Protein AF-A0AAD7VRY7-F1 (afdb_monomer_lite)

InterPro domains:
  IPR036291 NAD(P)-binding domain superfamily [SSF51735] (34-111)

Sequence (119 aa):
MDFAYNGDLVVIEGGVCPRYQISQAIYSCTVVFDLTTAHPDVKVRTLQVDLGLLKIVRYAAAQENSWDDIPVIDVLVNNAGVMAVEQHLVTNHLGPFLFTNLITNKTLASRSPRSHRRG

Foldseek 3Di:
DDPPDQEEAEEEAEADDVVCPVVSVVVVVVVVVVCCVVPVNYHYDYDYFHQLDLVRLLVSLVVVVPDPVQQAHQYYHQHFDDDDDVSCCRGVPVSSVSNCVSNVNRLVPDPDRPDPDDD

Organism: NCBI:txid54092

Radius of gyration: 14.68 Å; chains: 1; bounding box: 38×32×37 Å

pLDDT: mean 73.43, std 15.04, range [31.58, 92.31]

Structure (mmCIF, N/CA/C/O backbone):
data_AF-A0AAD7VRY7-F1
#
_entry.id   AF-A0AAD7VRY7-F1
#
loop_
_atom_site.group_PDB
_atom_site.id
_atom_site.type_symbol
_atom_site.label_atom_id
_atom_site.label_alt_id
_atom_site.label_comp_id
_atom_site.label_asym_id
_atom_site.label_entity_id
_atom_site.label_seq_id
_atom_site.pdbx_PDB_ins_code
_atom_site.Cartn_x
_atom_site.Cartn_y
_atom_site.Cartn_z
_atom_site.occupancy
_atom_site.B_iso_or_equiv
_atom_site.auth_seq_id
_atom_site.auth_comp_id
_atom_site.auth_asym_id
_atom_site.auth_atom_id
_atom_site.pdbx_PDB_model_num
ATOM 1 N N . MET A 1 1 ? -15.439 -23.548 4.374 1.00 33.00 1 MET A N 1
ATOM 2 C CA . MET A 1 1 ? -14.642 -22.807 5.373 1.00 33.00 1 MET A CA 1
ATOM 3 C C . MET A 1 1 ? -14.846 -21.345 5.047 1.00 33.00 1 MET A C 1
ATOM 5 O O . MET A 1 1 ? -14.259 -20.878 4.081 1.00 33.00 1 MET A O 1
ATOM 9 N N . ASP A 1 2 ? -15.743 -20.678 5.765 1.00 31.58 2 ASP A N 1
ATOM 10 C CA . ASP A 1 2 ? -16.028 -19.262 5.542 1.00 31.58 2 ASP A CA 1
ATOM 11 C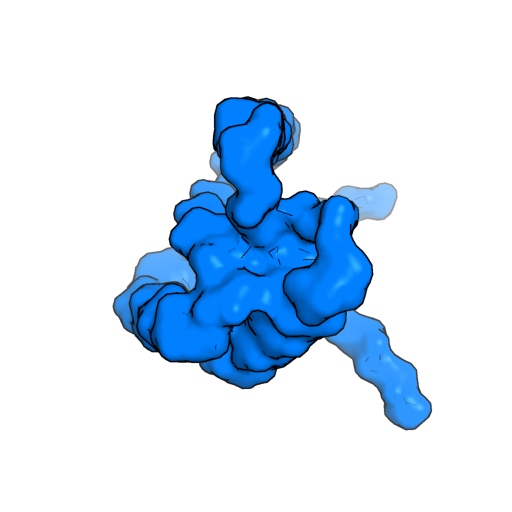 C . ASP A 1 2 ? -14.928 -18.438 6.207 1.00 31.58 2 ASP A C 1
ATOM 13 O O . ASP A 1 2 ? -14.815 -18.384 7.432 1.00 31.58 2 ASP A O 1
ATOM 17 N N . PHE A 1 3 ? -14.058 -17.846 5.392 1.00 42.00 3 PHE A N 1
ATOM 18 C CA . PHE A 1 3 ? -13.095 -16.863 5.868 1.00 42.00 3 PHE A CA 1
ATOM 19 C C . PHE A 1 3 ? -13.855 -15.556 6.103 1.00 42.00 3 PHE A C 1
ATOM 21 O O . PHE A 1 3 ? -13.998 -14.748 5.193 1.00 42.00 3 PHE A O 1
ATOM 28 N N . ALA A 1 4 ? -14.385 -15.363 7.311 1.00 42.31 4 ALA A N 1
ATOM 29 C CA . ALA A 1 4 ? -14.980 -14.093 7.713 1.00 42.31 4 ALA A CA 1
ATOM 30 C C . ALA A 1 4 ? -13.873 -13.027 7.816 1.00 42.31 4 ALA A C 1
ATOM 32 O O . ALA A 1 4 ? -13.182 -12.921 8.832 1.00 42.31 4 ALA A O 1
ATOM 33 N N . TYR A 1 5 ? -13.652 -12.282 6.732 1.00 53.31 5 TYR A N 1
ATOM 34 C CA . TYR A 1 5 ? -12.824 -11.080 6.732 1.00 53.31 5 TYR A CA 1
ATOM 35 C C . TYR A 1 5 ? -13.643 -9.948 7.354 1.00 53.31 5 TYR A C 1
ATOM 37 O O . TYR A 1 5 ? -14.641 -9.525 6.786 1.00 53.31 5 TYR A O 1
ATOM 45 N N . ASN A 1 6 ? -13.243 -9.501 8.543 1.00 45.75 6 ASN A N 1
ATOM 46 C CA . ASN A 1 6 ? -13.929 -8.451 9.306 1.00 45.75 6 ASN A CA 1
ATOM 47 C C . ASN A 1 6 ? -13.201 -7.099 9.249 1.00 45.75 6 ASN A C 1
ATOM 49 O O . ASN A 1 6 ? -13.491 -6.223 10.062 1.00 45.75 6 ASN A O 1
ATOM 53 N N . GLY A 1 7 ? -12.227 -6.933 8.354 1.00 55.31 7 GLY A N 1
ATOM 54 C CA . GLY A 1 7 ? -11.400 -5.736 8.359 1.00 55.31 7 GLY A CA 1
ATOM 55 C C . GLY A 1 7 ? -10.799 -5.370 7.015 1.00 55.31 7 GLY A C 1
ATOM 56 O O . GLY A 1 7 ? -11.046 -6.005 5.987 1.00 55.31 7 GLY A O 1
ATOM 57 N N . ASP A 1 8 ? -10.098 -4.245 7.061 1.00 65.31 8 ASP A N 1
ATOM 58 C CA . ASP A 1 8 ? -9.781 -3.408 5.918 1.00 65.31 8 ASP A CA 1
ATOM 59 C C . ASP A 1 8 ? -8.676 -4.049 5.056 1.00 65.31 8 ASP A C 1
ATOM 61 O O . ASP A 1 8 ? -7.631 -4.497 5.546 1.00 65.31 8 ASP A O 1
ATOM 65 N N . LEU A 1 9 ? -8.917 -4.106 3.745 1.00 64.81 9 LEU A N 1
ATOM 66 C CA . LEU A 1 9 ? -7.969 -4.585 2.743 1.00 64.81 9 LEU A CA 1
ATOM 67 C C . LEU A 1 9 ? -7.238 -3.390 2.133 1.00 64.81 9 LEU A C 1
ATOM 69 O O . LEU A 1 9 ? -7.869 -2.489 1.572 1.00 64.81 9 LEU A O 1
ATOM 73 N N . VAL A 1 10 ? -5.907 -3.433 2.158 1.00 63.94 10 VAL A N 1
ATOM 74 C CA . VAL A 1 10 ? -5.067 -2.429 1.498 1.00 63.94 10 VAL A CA 1
ATOM 75 C C . VAL A 1 10 ? -4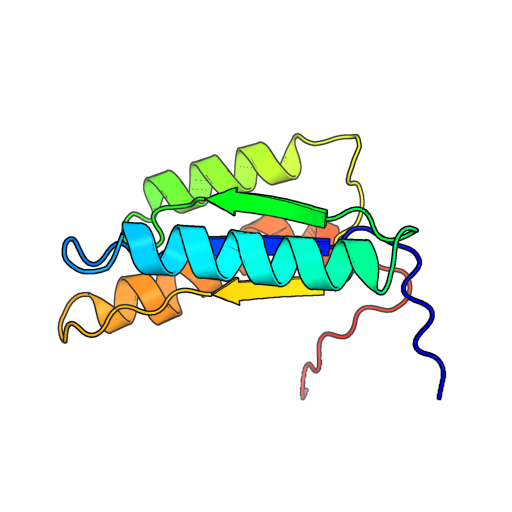.339 -3.080 0.329 1.00 63.94 10 VAL A C 1
ATOM 77 O O . VAL A 1 10 ? -3.506 -3.978 0.491 1.00 63.94 10 VAL A O 1
ATOM 80 N N . VAL A 1 11 ? -4.680 -2.627 -0.874 1.00 63.56 11 VAL A N 1
ATOM 81 C CA . VAL A 1 11 ? -4.039 -3.048 -2.119 1.00 63.56 11 VAL A CA 1
ATOM 82 C C . VAL A 1 11 ? -2.995 -2.009 -2.492 1.00 63.56 11 VAL A C 1
ATOM 84 O O . VAL A 1 11 ? -3.308 -0.823 -2.644 1.00 63.56 11 VAL A O 1
ATOM 87 N N . ILE A 1 12 ? -1.752 -2.459 -2.638 1.00 62.66 12 ILE A N 1
ATOM 88 C CA . ILE A 1 12 ? -0.623 -1.593 -2.962 1.00 62.66 12 ILE A CA 1
ATOM 89 C C . ILE A 1 12 ? -0.116 -1.964 -4.334 1.00 62.66 12 ILE A C 1
ATOM 91 O O . ILE A 1 12 ? 0.412 -3.052 -4.567 1.00 62.66 12 ILE A O 1
ATOM 95 N N . GLU A 1 13 ? -0.295 -1.015 -5.237 1.00 66.50 13 GLU A N 1
ATOM 96 C CA . GLU A 1 13 ? 0.040 -1.152 -6.642 1.00 66.50 13 GLU A CA 1
ATOM 97 C C . GLU A 1 13 ? 1.293 -0.330 -6.913 1.00 66.50 13 GLU A C 1
ATOM 99 O O . GLU A 1 13 ? 1.306 0.886 -6.683 1.00 66.50 13 GLU A O 1
ATOM 104 N N . GLY A 1 14 ? 2.345 -0.966 -7.425 1.00 61.69 14 GLY A N 1
ATOM 105 C CA . GLY A 1 14 ? 3.547 -0.229 -7.771 1.00 61.69 14 GLY A CA 1
ATOM 106 C C . GLY A 1 14 ? 4.509 -0.914 -8.720 1.00 61.69 14 GLY A C 1
ATOM 107 O O . GLY A 1 14 ? 5.269 -1.794 -8.357 1.00 61.69 14 GLY A O 1
ATOM 108 N N . GLY A 1 15 ? 4.586 -0.410 -9.941 1.00 56.28 15 GLY A N 1
ATOM 109 C CA . GLY A 1 15 ? 5.608 -0.807 -10.894 1.00 56.28 15 GLY A CA 1
ATOM 110 C C . GLY A 1 15 ? 5.302 -0.209 -12.246 1.00 56.28 15 GLY A C 1
ATOM 111 O O . GLY A 1 15 ? 4.563 -0.785 -13.035 1.00 56.28 15 GLY A O 1
ATOM 112 N N . VAL A 1 16 ? 5.831 0.981 -12.518 1.00 52.00 16 VAL A N 1
ATOM 113 C CA . VAL A 1 16 ? 5.456 1.713 -13.727 1.00 52.00 16 VAL A CA 1
ATOM 114 C C . VAL A 1 16 ? 6.366 1.294 -14.875 1.00 52.00 16 VAL A C 1
ATOM 116 O O . VAL A 1 16 ? 7.469 1.803 -15.042 1.00 52.00 16 VAL A O 1
ATOM 119 N N . CYS A 1 17 ? 5.896 0.363 -15.703 1.00 46.88 17 CYS A N 1
ATOM 120 C CA . CYS A 1 17 ? 6.447 0.199 -17.041 1.00 46.88 17 CYS A CA 1
ATOM 121 C C . CYS A 1 17 ? 5.687 1.177 -17.965 1.00 46.88 17 CYS A C 1
ATOM 123 O O . CYS A 1 17 ? 4.465 1.034 -18.082 1.00 46.88 17 CYS A O 1
ATOM 125 N N . PRO A 1 18 ? 6.341 2.148 -18.641 1.00 52.62 18 PRO A N 1
ATOM 126 C CA . PRO A 1 18 ? 5.660 3.202 -19.414 1.00 52.62 18 PRO A CA 1
ATOM 127 C C . PRO A 1 18 ? 4.688 2.683 -20.487 1.00 52.62 18 PRO A C 1
ATOM 129 O O . PRO A 1 18 ? 3.770 3.382 -20.900 1.00 52.62 18 PRO A O 1
ATOM 132 N N . ARG A 1 19 ? 4.867 1.432 -20.931 1.00 50.50 19 ARG A N 1
ATOM 133 C CA . ARG A 1 19 ? 4.018 0.760 -21.923 1.00 50.50 19 ARG A CA 1
ATOM 134 C C . ARG A 1 19 ? 2.708 0.186 -21.352 1.00 50.50 19 ARG A C 1
ATOM 136 O O . ARG A 1 19 ? 1.785 -0.046 -22.123 1.00 50.50 19 ARG A O 1
ATOM 143 N N . TYR A 1 20 ? 2.602 -0.034 -20.039 1.00 51.59 20 TYR A N 1
ATOM 144 C CA . TYR A 1 20 ? 1.487 -0.764 -19.406 1.00 51.59 20 TYR A CA 1
ATOM 145 C C . TYR A 1 20 ? 0.765 0.015 -18.296 1.00 51.59 20 TYR A C 1
ATOM 147 O O . TYR A 1 20 ? -0.046 -0.560 -17.571 1.00 51.59 20 TYR A O 1
ATOM 155 N N . GLN A 1 21 ? 1.001 1.325 -18.182 1.00 53.81 21 GLN A N 1
ATOM 156 C CA . GLN A 1 21 ? 0.418 2.172 -17.132 1.00 53.81 21 GLN A CA 1
ATOM 157 C C . GLN A 1 21 ? -1.124 2.126 -17.101 1.00 53.81 21 GLN A C 1
ATOM 159 O O . GLN A 1 21 ? -1.722 2.112 -16.031 1.00 53.81 21 GLN A O 1
ATOM 164 N N . ILE A 1 22 ? -1.761 2.013 -18.272 1.00 52.09 22 ILE A N 1
ATOM 165 C CA . ILE A 1 22 ? -3.219 1.862 -18.401 1.00 52.09 22 ILE A CA 1
ATOM 166 C C . ILE A 1 22 ? -3.672 0.461 -17.956 1.00 52.09 22 ILE A C 1
ATOM 168 O O . ILE A 1 22 ? -4.704 0.319 -17.310 1.00 52.09 22 ILE A O 1
ATOM 172 N N . SER A 1 23 ? -2.884 -0.579 -18.243 1.00 55.75 23 SER A N 1
ATOM 173 C CA . SER A 1 23 ? -3.244 -1.962 -17.920 1.00 55.75 23 SER A CA 1
ATOM 174 C C . SER A 1 23 ? -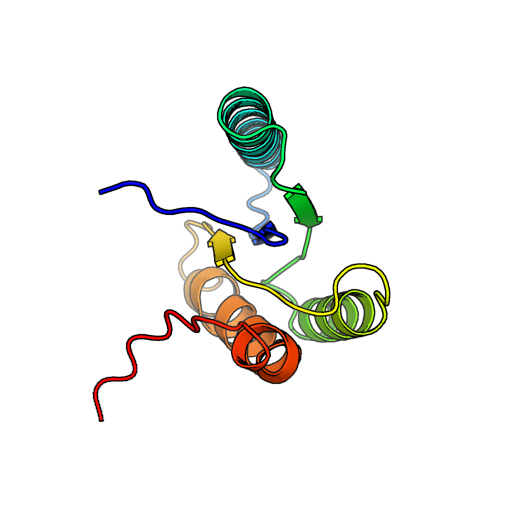3.269 -2.213 -16.413 1.00 55.75 23 SER A C 1
ATOM 176 O O . SER A 1 23 ? -4.217 -2.826 -15.940 1.00 55.75 23 SER A O 1
ATOM 178 N N . GLN A 1 24 ? -2.278 -1.737 -15.652 1.00 59.72 24 GLN A N 1
ATOM 179 C CA . GLN A 1 24 ? -2.241 -1.970 -14.199 1.00 59.72 24 GLN A CA 1
ATOM 180 C C . GLN A 1 24 ? -3.349 -1.217 -13.452 1.00 59.72 24 GLN A C 1
ATOM 182 O O . GLN A 1 24 ? -3.991 -1.794 -12.579 1.00 59.72 24 GLN A O 1
ATOM 187 N N . ALA A 1 25 ? -3.637 0.030 -13.839 1.00 59.72 25 ALA A N 1
ATOM 188 C CA . ALA A 1 25 ? -4.751 0.784 -13.265 1.00 59.72 25 ALA A CA 1
ATOM 189 C C . ALA A 1 25 ? -6.109 0.107 -13.539 1.00 59.72 25 ALA A C 1
ATOM 191 O O . ALA A 1 25 ? -6.967 0.069 -12.659 1.00 59.72 25 ALA A O 1
ATOM 192 N N . ILE A 1 26 ? -6.290 -0.479 -14.730 1.00 58.38 26 ILE A N 1
ATOM 193 C CA . ILE A 1 26 ? -7.492 -1.255 -15.066 1.00 58.38 26 ILE A CA 1
ATOM 194 C C . ILE A 1 26 ? -7.567 -2.545 -14.242 1.00 58.38 26 ILE A C 1
ATOM 196 O O . ILE A 1 26 ? -8.621 -2.826 -13.683 1.00 58.38 26 ILE A O 1
ATOM 200 N N . TYR A 1 27 ? -6.469 -3.300 -14.113 1.00 65.69 27 TYR A N 1
ATOM 201 C CA . TYR A 1 27 ? -6.448 -4.518 -13.293 1.00 65.69 27 TYR A CA 1
ATOM 202 C C . TYR A 1 27 ? -6.802 -4.233 -11.833 1.00 65.69 27 TYR A C 1
ATOM 204 O O . TYR A 1 27 ? -7.624 -4.945 -11.262 1.00 65.69 27 TYR A O 1
ATOM 212 N N . SER A 1 28 ? -6.240 -3.170 -11.252 1.00 66.56 28 SER A N 1
ATOM 213 C CA . SER A 1 28 ? -6.564 -2.763 -9.883 1.00 66.56 28 SER A CA 1
ATOM 214 C C . SER A 1 28 ? -8.045 -2.396 -9.743 1.00 66.56 28 SER A C 1
ATOM 216 O O . SER A 1 28 ? -8.715 -2.878 -8.835 1.00 66.56 28 SER A O 1
ATOM 218 N N . CYS A 1 29 ? -8.592 -1.629 -10.693 1.00 66.31 29 CYS A N 1
ATOM 219 C CA . CYS A 1 29 ? -10.010 -1.269 -10.711 1.00 66.31 29 CYS A CA 1
ATOM 220 C C . CYS A 1 29 ? -10.924 -2.505 -10.763 1.00 66.31 29 CYS A C 1
ATOM 222 O O . CYS A 1 29 ? -11.870 -2.594 -9.983 1.00 66.31 29 CYS A O 1
ATOM 224 N N . THR A 1 30 ? -10.615 -3.487 -11.618 1.00 75.44 30 THR A N 1
ATOM 225 C CA . THR A 1 30 ? -11.385 -4.736 -11.716 1.00 75.44 30 THR A CA 1
ATOM 226 C C . THR A 1 30 ? -11.302 -5.554 -10.432 1.00 75.44 30 THR A C 1
ATOM 228 O O . THR A 1 30 ? -12.328 -5.994 -9.930 1.00 75.44 30 THR A O 1
ATOM 231 N N . VAL A 1 31 ? -10.108 -5.718 -9.855 1.00 77.19 31 VAL A N 1
ATOM 232 C CA . VAL A 1 31 ? -9.931 -6.473 -8.604 1.00 77.19 31 VAL A CA 1
ATOM 233 C C . VAL A 1 31 ? -10.709 -5.820 -7.464 1.00 77.19 31 VAL A C 1
ATOM 235 O O . VAL A 1 31 ? -11.406 -6.506 -6.723 1.00 77.19 31 VAL A O 1
ATOM 238 N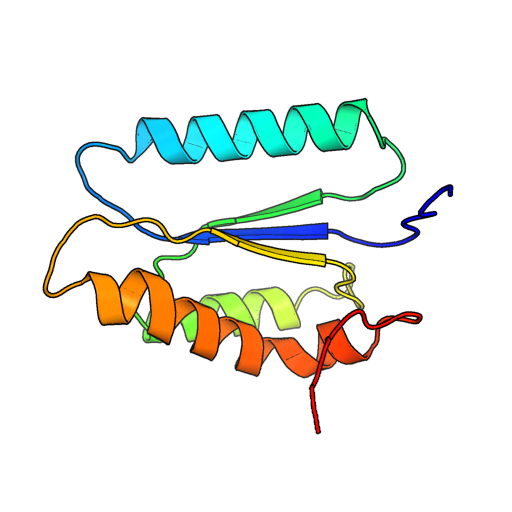 N . VAL A 1 32 ? -10.643 -4.495 -7.339 1.00 76.12 32 VAL A N 1
ATOM 239 C CA . VAL A 1 32 ? -11.402 -3.752 -6.324 1.00 76.12 32 VAL A CA 1
ATOM 240 C C . VAL A 1 32 ? -12.906 -3.883 -6.561 1.00 76.12 32 VAL A C 1
ATOM 242 O O . VAL A 1 32 ? -13.651 -4.103 -5.607 1.00 76.12 32 VAL A O 1
ATOM 245 N N . PHE A 1 33 ? -13.365 -3.783 -7.810 1.00 80.00 33 PHE A N 1
ATOM 246 C CA . PHE A 1 33 ? -14.773 -3.959 -8.168 1.00 80.00 33 PHE A CA 1
ATOM 247 C C . PHE A 1 33 ? -15.286 -5.365 -7.830 1.00 80.00 33 PHE A C 1
ATOM 249 O O . PHE A 1 33 ? -16.325 -5.500 -7.185 1.00 80.00 33 PHE A O 1
ATOM 256 N N . ASP A 1 34 ? -14.545 -6.411 -8.192 1.00 82.50 34 ASP A N 1
ATOM 257 C CA . ASP A 1 34 ? -14.918 -7.798 -7.905 1.00 82.50 34 ASP A CA 1
ATOM 258 C C . ASP A 1 34 ? -14.940 -8.066 -6.395 1.00 82.50 34 ASP A C 1
ATOM 260 O O . ASP A 1 34 ? -15.868 -8.695 -5.887 1.00 82.50 34 ASP A O 1
ATOM 264 N N . LEU A 1 35 ? -13.961 -7.535 -5.654 1.00 77.75 35 LEU A N 1
ATOM 265 C CA . LEU A 1 35 ? -13.885 -7.677 -4.199 1.00 77.75 35 LEU A CA 1
ATOM 266 C C . LEU A 1 35 ? -15.027 -6.959 -3.487 1.00 77.75 35 LEU A C 1
ATOM 268 O O . LEU A 1 35 ? -15.660 -7.546 -2.616 1.00 77.75 35 LEU A O 1
ATOM 272 N N . THR A 1 36 ? -15.317 -5.716 -3.867 1.00 81.56 36 THR A N 1
ATOM 273 C CA . THR A 1 36 ? -16.425 -4.947 -3.277 1.00 81.56 36 THR A CA 1
ATOM 274 C C . THR A 1 36 ? -17.793 -5.509 -3.660 1.00 81.56 36 THR A C 1
ATOM 276 O O . THR A 1 36 ? -18.731 -5.415 -2.873 1.00 81.56 36 THR A O 1
ATOM 279 N N . THR A 1 37 ? -17.910 -6.156 -4.824 1.00 83.75 37 THR A N 1
ATOM 280 C CA . THR A 1 37 ? -19.137 -6.848 -5.247 1.00 83.75 37 THR A CA 1
ATOM 281 C C . THR A 1 37 ? -19.339 -8.159 -4.486 1.00 83.75 37 THR A C 1
ATOM 283 O O . THR A 1 37 ? -20.449 -8.450 -4.042 1.00 83.75 37 THR A O 1
ATOM 286 N N . ALA A 1 38 ? -18.283 -8.960 -4.322 1.00 83.19 38 ALA A N 1
ATOM 287 C CA . ALA A 1 38 ? -18.345 -10.238 -3.612 1.00 83.19 38 ALA A CA 1
ATOM 288 C C . ALA A 1 38 ? -18.434 -10.068 -2.085 1.00 83.19 38 ALA A C 1
ATOM 290 O O . ALA A 1 38 ? -19.041 -10.896 -1.402 1.00 83.19 38 ALA A O 1
ATOM 291 N N . HIS A 1 39 ? -17.833 -9.001 -1.553 1.00 80.75 39 HIS A N 1
ATOM 292 C CA . HIS A 1 39 ? -17.707 -8.723 -0.125 1.00 80.75 39 HIS A CA 1
ATOM 293 C C . HIS A 1 39 ? -17.973 -7.235 0.173 1.00 80.75 39 HIS A C 1
ATOM 295 O O . HIS A 1 39 ? -17.035 -6.481 0.436 1.00 80.75 39 HIS A O 1
ATOM 301 N N . PRO A 1 40 ? -19.244 -6.794 0.172 1.00 79.81 40 PRO A N 1
ATOM 302 C CA . PRO A 1 40 ? -19.602 -5.386 0.384 1.00 79.81 40 PRO A CA 1
ATOM 303 C C . PRO A 1 40 ? -19.233 -4.854 1.778 1.00 79.81 40 PRO A C 1
ATOM 305 O O . PRO A 1 40 ? -19.075 -3.648 1.952 1.00 79.81 40 PRO A O 1
ATOM 308 N N . ASP A 1 41 ? -19.065 -5.744 2.760 1.00 77.12 41 ASP A N 1
ATOM 309 C CA . ASP A 1 41 ? -18.679 -5.390 4.130 1.00 77.12 41 ASP A CA 1
ATOM 310 C C . ASP A 1 41 ? -17.168 -5.122 4.279 1.00 77.12 41 ASP A C 1
ATOM 312 O O . ASP A 1 41 ? -16.726 -4.588 5.299 1.00 77.12 41 ASP A O 1
ATOM 316 N N . VAL A 1 42 ? -16.359 -5.475 3.271 1.00 75.19 42 VAL A N 1
ATOM 317 C CA . VAL A 1 42 ? -14.908 -5.253 3.273 1.00 75.19 42 VAL A CA 1
ATOM 318 C C . VAL A 1 42 ? -14.610 -3.872 2.707 1.00 75.19 42 VAL A C 1
ATOM 320 O O . VAL A 1 42 ? -14.869 -3.587 1.536 1.00 75.19 42 VAL A O 1
ATOM 323 N N . LYS A 1 43 ? -13.988 -3.009 3.513 1.00 77.19 43 LYS A N 1
ATOM 324 C CA . LYS A 1 43 ? -13.451 -1.749 2.997 1.00 77.19 43 LYS A CA 1
ATOM 325 C C . LYS A 1 43 ? -12.163 -2.031 2.243 1.00 77.19 43 LYS A C 1
ATOM 327 O O . LYS A 1 43 ? -11.205 -2.566 2.798 1.00 77.19 43 LYS A O 1
ATOM 332 N N . VAL A 1 44 ? -12.141 -1.637 0.977 1.00 78.19 44 VAL A N 1
ATOM 333 C CA . VAL A 1 44 ? -10.966 -1.756 0.118 1.00 78.19 44 VAL A CA 1
ATOM 334 C C . VAL A 1 44 ? -10.369 -0.373 -0.088 1.00 78.19 44 VAL A C 1
ATOM 336 O O . VAL A 1 44 ? -11.070 0.557 -0.494 1.00 78.19 44 VAL A O 1
ATOM 339 N N . ARG A 1 45 ? -9.067 -0.233 0.164 1.00 78.94 45 ARG A N 1
ATOM 340 C CA . ARG A 1 45 ? -8.302 0.960 -0.203 1.00 78.94 45 ARG A CA 1
ATOM 341 C C . ARG A 1 45 ? -7.178 0.619 -1.160 1.00 78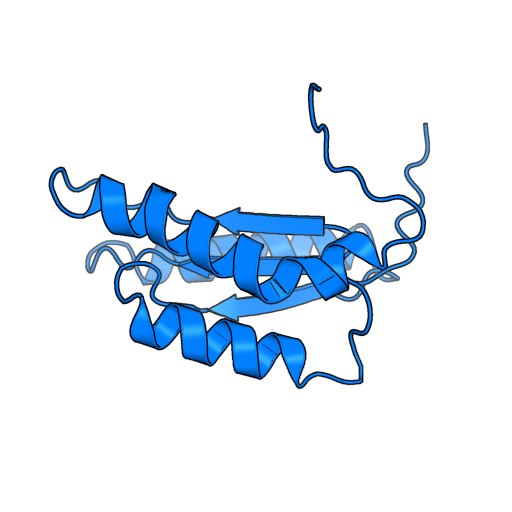.94 45 ARG A C 1
ATOM 343 O O . ARG A 1 45 ? -6.453 -0.354 -0.979 1.00 78.94 45 ARG A O 1
ATOM 350 N N . THR A 1 46 ? -7.028 1.471 -2.165 1.00 77.94 46 THR A N 1
ATOM 351 C CA . THR A 1 46 ? -5.938 1.407 -3.134 1.00 77.94 46 THR A CA 1
ATOM 352 C C . THR A 1 46 ? -4.940 2.517 -2.859 1.00 77.94 46 THR A C 1
ATOM 354 O O . THR A 1 46 ? -5.321 3.691 -2.826 1.00 77.94 46 THR A O 1
ATOM 357 N N . LEU A 1 47 ? -3.665 2.162 -2.734 1.00 79.88 47 LEU A N 1
ATOM 358 C CA . LEU A 1 47 ? -2.566 3.118 -2.678 1.00 79.88 47 LEU A CA 1
ATOM 359 C C . LEU A 1 47 ? -1.633 2.875 -3.866 1.00 79.88 47 LEU A C 1
ATOM 361 O O . LEU A 1 47 ? -0.994 1.829 -3.969 1.00 79.88 47 LEU A O 1
ATOM 365 N N . GLN A 1 48 ? -1.562 3.851 -4.772 1.00 80.25 48 GLN A N 1
ATOM 366 C CA . GLN A 1 48 ? -0.654 3.800 -5.914 1.00 80.25 48 GLN A CA 1
ATOM 367 C C . GLN A 1 48 ? 0.711 4.364 -5.508 1.00 80.25 48 GLN A C 1
ATOM 369 O O . GLN A 1 48 ? 0.818 5.530 -5.124 1.00 80.25 48 GLN A O 1
ATOM 374 N N . VAL A 1 49 ? 1.758 3.544 -5.593 1.00 79.56 49 VAL A N 1
ATOM 375 C CA . VAL A 1 49 ? 3.107 3.886 -5.121 1.00 79.56 49 VAL A CA 1
ATOM 376 C C . VAL A 1 49 ? 4.133 3.540 -6.189 1.00 79.56 49 VAL A C 1
ATOM 378 O O . VAL A 1 49 ? 4.142 2.435 -6.718 1.00 79.56 49 VAL A O 1
ATOM 381 N N . ASP A 1 50 ? 5.068 4.444 -6.480 1.00 82.88 50 ASP A N 1
ATOM 382 C CA . ASP A 1 50 ? 6.242 4.067 -7.270 1.00 82.88 50 ASP A CA 1
ATOM 383 C C . ASP A 1 50 ? 7.236 3.280 -6.402 1.00 82.88 50 ASP A C 1
ATOM 385 O O . ASP A 1 50 ? 8.037 3.846 -5.651 1.00 82.88 50 ASP A O 1
ATOM 389 N N . LEU A 1 51 ? 7.179 1.952 -6.510 1.00 82.44 51 LEU A N 1
ATOM 390 C CA . LEU A 1 51 ? 8.060 1.033 -5.790 1.00 82.44 51 LEU A CA 1
ATOM 391 C C . LEU A 1 51 ? 9.505 1.023 -6.322 1.00 82.44 51 LEU A C 1
ATOM 393 O O . LEU A 1 51 ? 10.392 0.499 -5.648 1.00 82.44 51 LEU A O 1
ATOM 397 N N . GLY A 1 52 ? 9.776 1.637 -7.481 1.00 82.94 52 GLY A N 1
ATOM 398 C CA . GLY A 1 52 ? 11.134 1.873 -7.984 1.00 82.94 52 GLY A CA 1
ATOM 399 C C . GLY A 1 52 ? 11.878 2.984 -7.232 1.00 82.94 52 GLY A C 1
ATOM 400 O O . GLY A 1 52 ? 13.105 3.064 -7.295 1.00 82.94 52 GLY A O 1
ATOM 401 N N . LEU A 1 53 ? 11.160 3.827 -6.479 1.00 86.94 53 LEU A N 1
ATOM 402 C CA . LEU A 1 53 ? 11.717 4.973 -5.762 1.00 86.94 53 LEU A CA 1
ATOM 403 C C . LEU A 1 53 ? 11.509 4.847 -4.251 1.00 86.94 53 LEU A C 1
ATOM 405 O O . LEU A 1 53 ? 10.494 5.266 -3.699 1.00 86.94 53 LEU A O 1
ATOM 409 N N . LEU A 1 54 ? 12.531 4.379 -3.528 1.00 88.25 54 LEU A N 1
ATOM 410 C CA . LEU A 1 54 ? 12.444 4.130 -2.078 1.00 88.25 54 LEU A CA 1
ATOM 411 C C . LEU A 1 54 ? 12.051 5.364 -1.238 1.00 88.25 54 LEU A C 1
ATOM 413 O O . LEU A 1 54 ? 11.500 5.219 -0.148 1.00 88.25 54 LEU A O 1
ATOM 417 N N . LYS A 1 55 ? 12.311 6.587 -1.722 1.00 91.25 55 LYS A N 1
ATOM 418 C CA . LYS A 1 55 ? 11.832 7.821 -1.072 1.00 91.25 55 LYS A CA 1
ATOM 419 C C . LYS A 1 55 ? 10.304 7.929 -1.126 1.00 91.25 55 LYS A C 1
ATOM 421 O O . LYS A 1 55 ? 9.692 8.286 -0.122 1.00 91.25 55 LYS A O 1
ATOM 426 N N . ILE A 1 56 ? 9.707 7.596 -2.272 1.00 86.75 56 ILE A N 1
ATOM 427 C CA . ILE A 1 56 ? 8.253 7.568 -2.466 1.00 86.75 56 ILE A CA 1
ATOM 428 C C . ILE A 1 56 ? 7.641 6.455 -1.618 1.00 86.75 56 ILE A C 1
ATOM 430 O O . ILE A 1 56 ? 6.662 6.702 -0.926 1.00 86.75 56 ILE A O 1
ATOM 434 N N . VAL A 1 57 ? 8.285 5.285 -1.554 1.00 89.06 57 VAL A N 1
ATOM 435 C CA . VAL A 1 57 ? 7.875 4.178 -0.669 1.00 89.06 57 VAL A CA 1
ATOM 436 C C . VAL A 1 57 ? 7.773 4.617 0.795 1.00 89.06 57 VAL A C 1
ATOM 438 O O . VAL A 1 57 ? 6.789 4.322 1.467 1.00 89.06 57 VAL A O 1
ATOM 441 N N . ARG A 1 58 ? 8.765 5.362 1.297 1.00 92.31 58 ARG A N 1
ATOM 442 C CA . ARG A 1 58 ? 8.749 5.878 2.677 1.00 92.31 58 ARG A CA 1
ATOM 443 C C . ARG A 1 58 ? 7.643 6.902 2.910 1.00 92.31 58 ARG A C 1
ATOM 445 O O . ARG A 1 58 ? 7.022 6.878 3.966 1.00 92.31 58 ARG A O 1
ATOM 452 N N . TYR A 1 59 ? 7.406 7.787 1.943 1.00 91.62 59 TYR A N 1
ATOM 453 C CA . TYR A 1 59 ? 6.320 8.763 2.021 1.00 91.62 59 TYR A CA 1
ATOM 454 C C . TYR A 1 59 ? 4.950 8.076 2.030 1.00 91.62 59 TYR A C 1
ATOM 456 O O . TYR A 1 59 ? 4.125 8.370 2.888 1.00 91.62 59 TYR A O 1
ATOM 464 N N . ALA A 1 60 ? 4.749 7.105 1.139 1.00 88.00 60 ALA A N 1
ATOM 465 C CA . ALA A 1 60 ? 3.531 6.311 1.065 1.00 88.00 60 ALA A CA 1
ATOM 466 C C . ALA A 1 60 ? 3.269 5.547 2.371 1.00 88.00 60 ALA A C 1
ATOM 468 O O . ALA A 1 60 ? 2.159 5.579 2.887 1.00 88.00 60 ALA A O 1
ATOM 469 N N . ALA A 1 61 ? 4.296 4.932 2.965 1.00 89.81 61 ALA A N 1
ATOM 470 C CA . ALA A 1 61 ? 4.147 4.255 4.252 1.00 89.81 61 ALA A CA 1
ATOM 471 C C . ALA A 1 61 ? 3.820 5.229 5.399 1.00 89.81 61 ALA A C 1
ATOM 473 O O . ALA A 1 61 ? 3.062 4.888 6.303 1.00 89.81 61 ALA A O 1
ATOM 474 N N . ALA A 1 62 ? 4.365 6.451 5.380 1.00 91.44 62 ALA A N 1
ATOM 475 C CA . ALA A 1 62 ? 4.004 7.483 6.353 1.00 91.44 62 ALA A CA 1
ATOM 476 C C . ALA A 1 62 ? 2.549 7.949 6.179 1.00 91.44 62 ALA A C 1
ATOM 478 O O . ALA A 1 62 ? 1.846 8.125 7.172 1.00 91.44 62 ALA A O 1
ATOM 479 N N . GLN A 1 63 ? 2.089 8.097 4.933 1.00 88.94 63 GLN A N 1
ATOM 480 C CA . GLN A 1 63 ? 0.698 8.406 4.611 1.00 88.94 63 GLN A CA 1
ATOM 481 C C . GLN A 1 63 ? -0.242 7.299 5.107 1.00 88.94 63 GLN A C 1
ATOM 483 O O . GLN A 1 63 ? -1.178 7.598 5.842 1.00 88.94 63 GLN A O 1
ATOM 488 N N . GLU A 1 64 ? 0.047 6.037 4.791 1.00 86.38 64 GLU A N 1
ATOM 489 C CA . GLU A 1 64 ? -0.702 4.868 5.273 1.00 86.38 64 GLU A CA 1
ATOM 490 C C . GLU A 1 64 ? -0.780 4.851 6.806 1.00 86.38 64 GLU A C 1
ATOM 492 O O . GLU A 1 64 ? -1.850 4.703 7.396 1.00 86.38 64 GLU A O 1
ATOM 497 N N . ASN A 1 65 ? 0.353 5.063 7.481 1.00 88.06 65 ASN A N 1
ATOM 498 C CA . ASN A 1 65 ? 0.419 5.081 8.940 1.00 88.06 65 ASN A CA 1
ATOM 499 C C . ASN A 1 65 ? -0.358 6.250 9.568 1.00 88.06 65 ASN A C 1
ATOM 501 O O . ASN A 1 65 ? -0.786 6.121 10.710 1.00 88.06 65 ASN A O 1
ATOM 505 N N . SER A 1 66 ? -0.571 7.348 8.836 1.00 88.25 66 SER A N 1
ATOM 506 C CA . SER A 1 66 ? -1.351 8.506 9.297 1.00 88.25 66 SER A CA 1
ATOM 507 C C . SER A 1 66 ? -2.869 8.325 9.202 1.00 88.25 66 SER A C 1
ATOM 509 O O . SER A 1 66 ? -3.613 9.173 9.683 1.00 88.25 66 SER A O 1
ATOM 511 N N . TRP A 1 67 ? -3.348 7.254 8.563 1.00 86.38 67 TRP A N 1
ATOM 512 C CA . TRP A 1 67 ? -4.780 6.984 8.463 1.00 86.38 67 TRP A CA 1
ATOM 513 C C . TRP A 1 67 ? -5.317 6.429 9.779 1.00 86.38 67 TRP A C 1
ATOM 515 O O . TRP A 1 67 ? -4.995 5.298 10.155 1.00 86.38 67 TRP A O 1
ATOM 525 N N . ASP A 1 68 ? -6.148 7.221 10.452 1.00 84.44 68 ASP A N 1
ATOM 526 C CA . ASP A 1 68 ? -6.826 6.834 11.694 1.00 84.44 68 ASP A CA 1
ATOM 527 C C . ASP A 1 68 ? -8.038 5.926 11.439 1.00 84.44 68 ASP A C 1
ATOM 529 O O . ASP A 1 68 ? -8.460 5.175 12.316 1.00 84.44 68 ASP A O 1
ATOM 533 N N . ASP A 1 69 ? -8.601 5.972 10.230 1.00 81.25 69 ASP A N 1
ATOM 534 C CA . ASP A 1 69 ? -9.768 5.180 9.849 1.00 81.25 69 ASP A CA 1
ATOM 535 C C . ASP A 1 69 ? -9.431 3.724 9.491 1.00 81.25 69 ASP A C 1
ATOM 537 O O . ASP A 1 69 ? -10.340 2.899 9.438 1.00 81.25 69 ASP A O 1
ATOM 541 N N . ILE A 1 70 ? -8.138 3.420 9.301 1.00 79.19 70 ILE A N 1
ATOM 542 C CA . ILE A 1 70 ? -7.593 2.075 9.054 1.00 79.19 70 ILE A CA 1
ATOM 543 C C . ILE A 1 70 ? -6.524 1.779 10.112 1.00 79.19 70 ILE A C 1
ATOM 545 O O . ILE A 1 70 ? -5.321 1.957 9.874 1.00 79.19 70 ILE A O 1
ATOM 549 N N . PRO A 1 71 ? -6.932 1.358 11.320 1.00 80.25 71 PRO A N 1
ATOM 550 C CA . PRO A 1 71 ? -5.997 1.029 12.393 1.00 80.25 71 PRO A CA 1
ATOM 551 C C . PRO A 1 71 ? -5.301 -0.324 12.178 1.00 80.25 71 PRO A C 1
ATOM 553 O O . PRO A 1 71 ? -4.247 -0.572 12.765 1.00 80.25 71 PRO A O 1
ATOM 556 N N . VAL A 1 72 ? -5.883 -1.201 11.354 1.00 82.31 72 VAL A N 1
ATOM 557 C CA . VAL A 1 72 ? -5.455 -2.588 11.150 1.00 82.31 72 VAL A CA 1
ATOM 558 C C . VAL A 1 72 ? -5.459 -2.908 9.660 1.00 82.31 72 VAL A C 1
ATOM 560 O O . VAL A 1 72 ? -6.388 -2.535 8.954 1.00 82.31 72 VAL A O 1
ATOM 563 N N . ILE A 1 73 ? -4.434 -3.628 9.200 1.00 81.56 73 ILE A N 1
ATOM 564 C CA . ILE A 1 73 ? -4.369 -4.171 7.837 1.00 81.56 73 ILE A CA 1
ATOM 565 C C . ILE A 1 73 ? -4.417 -5.693 7.940 1.00 81.56 73 ILE A C 1
ATOM 567 O O . ILE A 1 73 ? -3.454 -6.312 8.398 1.00 81.56 73 ILE A O 1
ATOM 571 N N . ASP A 1 74 ? -5.520 -6.304 7.513 1.00 76.88 74 ASP A N 1
ATOM 572 C CA . ASP A 1 74 ? -5.678 -7.765 7.568 1.00 76.88 74 ASP A CA 1
ATOM 573 C C . ASP A 1 74 ? -5.047 -8.468 6.369 1.00 76.88 74 ASP A C 1
ATOM 575 O O . ASP A 1 74 ? -4.516 -9.577 6.482 1.00 76.88 74 ASP A O 1
ATOM 579 N N . VAL A 1 75 ? -5.099 -7.819 5.208 1.00 78.50 75 VAL A N 1
ATOM 580 C CA . VAL A 1 75 ? -4.532 -8.330 3.966 1.00 78.50 75 VAL A CA 1
ATOM 581 C C . VAL A 1 75 ? -3.789 -7.196 3.274 1.00 78.50 75 VAL A C 1
ATOM 583 O O . VAL A 1 75 ? -4.318 -6.103 3.086 1.00 78.50 75 VAL A O 1
ATOM 586 N N . LEU A 1 76 ? -2.547 -7.488 2.898 1.00 81.06 76 LEU A N 1
ATOM 587 C CA . LEU A 1 76 ? -1.691 -6.623 2.104 1.00 81.06 76 LEU A CA 1
ATOM 588 C C . LEU A 1 76 ? -1.391 -7.329 0.785 1.00 81.06 76 LEU A C 1
ATOM 590 O O . LEU A 1 76 ? -0.832 -8.428 0.784 1.00 81.06 76 LEU A O 1
ATOM 594 N N . VAL A 1 77 ? -1.721 -6.686 -0.330 1.00 80.38 77 VAL A N 1
ATOM 595 C CA . VAL A 1 77 ? -1.380 -7.183 -1.668 1.00 80.38 77 VAL A CA 1
ATOM 596 C C . VAL A 1 77 ? -0.241 -6.335 -2.221 1.00 80.38 77 VAL A C 1
ATOM 598 O O . VAL A 1 77 ? -0.442 -5.171 -2.546 1.00 80.38 77 VAL A O 1
ATOM 601 N N . ASN A 1 78 ? 0.953 -6.925 -2.316 1.00 80.62 78 ASN A N 1
ATOM 602 C CA . ASN A 1 78 ? 2.120 -6.308 -2.946 1.00 80.62 78 ASN A CA 1
ATOM 603 C C . ASN A 1 78 ? 2.130 -6.649 -4.440 1.00 80.62 78 ASN A C 1
ATOM 605 O O . ASN A 1 78 ? 2.723 -7.657 -4.835 1.00 80.62 78 ASN A O 1
ATOM 609 N N . ASN A 1 79 ? 1.470 -5.839 -5.267 1.00 76.62 79 ASN A N 1
ATOM 610 C CA . ASN A 1 79 ? 1.493 -6.029 -6.715 1.00 76.62 79 ASN A CA 1
ATOM 611 C C . ASN A 1 79 ? 2.468 -5.046 -7.368 1.00 76.62 79 ASN A C 1
ATOM 613 O O . ASN A 1 79 ? 2.244 -3.837 -7.382 1.00 76.62 79 ASN A O 1
ATOM 617 N N . ALA A 1 80 ? 3.579 -5.571 -7.887 1.00 70.69 80 ALA A N 1
ATOM 618 C CA . ALA A 1 80 ? 4.700 -4.753 -8.326 1.00 70.69 80 ALA A CA 1
ATOM 619 C C . ALA A 1 80 ? 5.425 -5.322 -9.546 1.00 70.69 80 ALA A C 1
ATOM 621 O O . ALA A 1 80 ? 6.617 -5.599 -9.500 1.00 70.69 80 ALA A O 1
ATOM 622 N N . GLY A 1 81 ? 4.692 -5.587 -10.627 1.00 68.00 81 GLY A N 1
ATOM 623 C CA . GLY A 1 81 ? 5.233 -6.287 -11.792 1.00 68.00 81 GLY A CA 1
ATOM 624 C C . GLY A 1 81 ? 5.884 -5.363 -12.822 1.00 68.00 81 GLY A C 1
ATOM 625 O O . GLY A 1 81 ? 5.190 -4.812 -13.677 1.00 68.00 81 GLY A O 1
ATOM 626 N N . VAL A 1 82 ? 7.218 -5.264 -12.826 1.00 73.12 82 VAL A N 1
ATOM 627 C CA . VAL A 1 82 ? 7.986 -4.737 -13.972 1.00 73.12 82 VAL A CA 1
ATOM 628 C C . VAL A 1 82 ? 8.856 -5.836 -14.579 1.00 73.12 82 VAL A C 1
ATOM 630 O O . VAL A 1 82 ? 9.580 -6.525 -13.868 1.00 73.12 82 VAL A O 1
ATOM 633 N N . MET A 1 83 ? 8.817 -5.983 -15.909 1.00 65.44 83 MET A N 1
ATOM 634 C CA . MET A 1 83 ? 9.725 -6.856 -16.667 1.00 65.44 83 MET A CA 1
ATOM 635 C C . MET A 1 83 ? 10.896 -6.043 -17.237 1.00 65.44 83 MET A C 1
ATOM 637 O O . MET A 1 83 ? 10.926 -5.728 -18.425 1.00 65.44 83 MET A O 1
ATOM 641 N N . ALA A 1 84 ? 11.847 -5.663 -16.383 1.00 68.31 84 ALA A N 1
ATOM 642 C CA . ALA A 1 84 ? 13.078 -4.978 -16.783 1.00 68.31 84 ALA A CA 1
ATOM 643 C C . ALA A 1 84 ? 14.235 -5.413 -15.875 1.00 68.31 84 ALA A C 1
ATOM 645 O O . ALA A 1 84 ? 14.119 -5.312 -14.661 1.00 68.31 84 ALA A O 1
ATOM 646 N N . VAL A 1 85 ? 15.344 -5.887 -16.450 1.00 64.62 85 VAL A N 1
ATOM 647 C CA . VAL A 1 85 ? 16.412 -6.612 -15.728 1.00 64.62 85 VAL A CA 1
ATOM 648 C C . VAL A 1 85 ? 16.988 -5.826 -14.543 1.00 64.62 85 VAL A C 1
ATOM 650 O O . VAL A 1 85 ? 17.121 -6.374 -13.454 1.00 64.62 85 VAL A O 1
ATOM 653 N N . GLU A 1 86 ? 17.281 -4.538 -14.723 1.00 73.31 86 GLU A N 1
ATOM 654 C CA . GLU A 1 86 ? 17.891 -3.711 -13.670 1.00 73.31 86 GLU A CA 1
ATOM 655 C C . GLU A 1 86 ? 16.870 -3.209 -12.638 1.00 73.31 86 GLU A C 1
ATOM 657 O O . GLU A 1 86 ? 17.173 -3.104 -11.450 1.00 73.31 86 GLU A O 1
ATOM 662 N N . GLN A 1 87 ? 15.637 -2.934 -13.070 1.00 76.44 87 GLN A N 1
ATOM 663 C CA . GLN A 1 87 ? 14.584 -2.400 -12.201 1.00 76.44 87 GLN A CA 1
ATOM 664 C C . GLN A 1 87 ? 13.832 -3.495 -11.436 1.00 76.44 87 GLN A C 1
ATOM 666 O O . GLN A 1 87 ? 13.248 -3.210 -10.396 1.00 76.44 87 GLN A O 1
ATOM 671 N N . HIS A 1 88 ? 13.893 -4.749 -11.892 1.00 80.31 88 HIS A N 1
ATOM 672 C CA . HIS A 1 88 ? 13.199 -5.889 -11.288 1.00 80.31 88 HIS A CA 1
ATOM 673 C C . HIS A 1 88 ? 13.550 -6.063 -9.806 1.00 80.31 88 HIS A C 1
ATOM 675 O O . HIS A 1 88 ? 12.670 -6.285 -8.979 1.00 80.31 88 HIS A O 1
ATOM 681 N 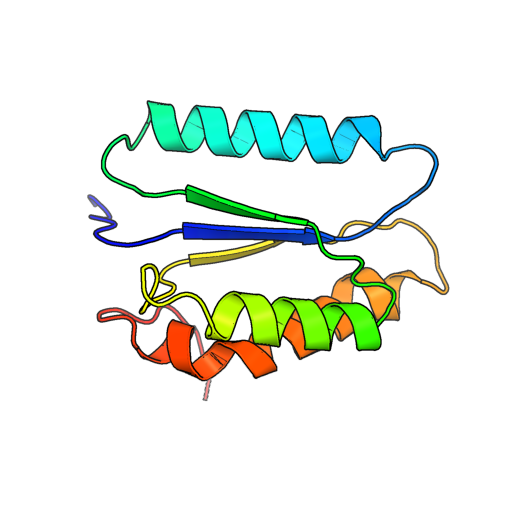N . LEU A 1 89 ? 14.831 -5.916 -9.445 1.00 84.50 89 LEU A N 1
ATOM 682 C CA . LEU A 1 89 ? 15.259 -6.031 -8.050 1.00 84.50 89 LEU A CA 1
ATOM 683 C C . LEU A 1 89 ? 14.644 -4.930 -7.179 1.00 84.50 89 LEU A C 1
ATOM 685 O O . LEU A 1 89 ? 14.172 -5.201 -6.076 1.00 84.50 89 LEU A O 1
ATOM 689 N N . VAL A 1 90 ? 14.645 -3.689 -7.665 1.00 84.75 90 VAL A N 1
ATOM 690 C CA . VAL A 1 90 ? 14.153 -2.553 -6.884 1.00 84.75 90 VAL A CA 1
ATOM 691 C C . VAL A 1 90 ? 12.632 -2.591 -6.797 1.00 84.75 90 VAL A C 1
ATOM 693 O O . VAL A 1 90 ? 12.087 -2.619 -5.698 1.00 84.75 90 VAL A O 1
ATOM 696 N N . THR A 1 91 ? 11.955 -2.656 -7.938 1.00 82.19 91 THR A N 1
ATOM 697 C CA . THR A 1 91 ? 10.502 -2.530 -8.033 1.00 82.19 91 THR A CA 1
ATOM 698 C C . THR A 1 91 ? 9.769 -3.761 -7.514 1.00 82.19 91 THR A C 1
ATOM 700 O O . THR A 1 91 ? 8.830 -3.605 -6.742 1.00 82.19 91 THR A O 1
ATOM 703 N N . ASN A 1 92 ? 10.206 -4.975 -7.862 1.00 82.75 92 ASN A N 1
ATOM 704 C CA . ASN A 1 92 ? 9.443 -6.188 -7.548 1.00 82.75 92 ASN A CA 1
ATOM 705 C C . ASN A 1 92 ? 9.812 -6.774 -6.174 1.00 82.75 92 ASN A C 1
ATOM 707 O O . ASN A 1 92 ? 9.066 -7.588 -5.632 1.00 82.75 92 ASN A O 1
ATOM 711 N N . HIS A 1 93 ? 10.958 -6.380 -5.599 1.00 86.44 93 HIS A N 1
ATOM 712 C CA . HIS A 1 93 ? 11.450 -6.943 -4.338 1.00 86.44 93 HIS A CA 1
ATOM 713 C C . HIS A 1 93 ? 11.763 -5.883 -3.276 1.00 86.44 93 HIS A C 1
ATOM 715 O O . HIS A 1 93 ? 11.156 -5.913 -2.205 1.00 86.44 93 HIS A O 1
ATOM 721 N N . LEU A 1 94 ? 12.683 -4.943 -3.529 1.00 89.25 94 LEU A N 1
ATOM 722 C CA . LEU A 1 94 ? 13.139 -4.008 -2.486 1.00 89.25 94 LEU A CA 1
ATOM 723 C C . LEU A 1 94 ? 12.060 -3.012 -2.056 1.00 89.25 94 LEU A C 1
ATOM 725 O O . LEU A 1 94 ? 11.906 -2.773 -0.860 1.00 89.25 94 LEU A O 1
ATOM 729 N N . GLY A 1 95 ? 11.319 -2.441 -3.004 1.00 88.25 95 GLY A N 1
ATOM 730 C CA . GLY A 1 95 ? 10.209 -1.529 -2.738 1.00 88.25 95 GLY A CA 1
ATOM 731 C C . GLY A 1 95 ? 9.133 -2.186 -1.868 1.00 88.25 95 GLY A C 1
ATOM 732 O O . GLY A 1 95 ? 8.903 -1.702 -0.758 1.00 88.25 95 GLY A O 1
ATOM 733 N N . PRO A 1 96 ? 8.528 -3.309 -2.303 1.00 88.44 96 PRO A N 1
ATOM 734 C CA . PRO A 1 96 ? 7.547 -4.058 -1.518 1.00 88.44 96 PRO A CA 1
ATOM 735 C C . PRO A 1 96 ? 8.054 -4.469 -0.137 1.00 88.44 96 PRO A C 1
ATOM 737 O O . PRO A 1 96 ? 7.346 -4.321 0.861 1.00 88.44 96 PRO A O 1
ATOM 740 N N . PHE A 1 97 ? 9.295 -4.959 -0.056 1.00 90.38 97 PHE A N 1
ATOM 741 C CA . PHE A 1 97 ? 9.892 -5.368 1.212 1.00 90.38 97 PHE A CA 1
ATOM 742 C C . PHE A 1 97 ? 10.061 -4.181 2.164 1.00 90.38 97 PHE A C 1
ATOM 744 O O . PHE A 1 97 ? 9.700 -4.267 3.338 1.00 90.38 97 PHE A O 1
ATOM 751 N N . LEU A 1 98 ? 10.573 -3.051 1.668 1.00 91.12 98 LEU A N 1
ATOM 752 C CA . LEU A 1 98 ? 10.694 -1.828 2.455 1.00 91.12 98 LEU A CA 1
ATOM 753 C C . LEU A 1 98 ? 9.323 -1.333 2.916 1.00 91.12 98 LEU A C 1
ATOM 755 O O . LEU A 1 98 ? 9.167 -1.024 4.094 1.00 91.12 98 LEU A O 1
ATOM 759 N N . PHE A 1 99 ? 8.347 -1.271 2.009 1.00 90.38 99 PHE A N 1
ATOM 760 C CA . PHE A 1 99 ? 7.000 -0.811 2.324 1.00 90.38 99 PHE A CA 1
ATOM 761 C C . PHE A 1 99 ? 6.385 -1.651 3.447 1.00 90.38 99 PHE A C 1
ATOM 763 O O . PHE A 1 99 ? 6.003 -1.114 4.484 1.00 90.38 99 PHE A O 1
ATOM 770 N N . THR A 1 100 ? 6.379 -2.975 3.269 1.00 89.69 100 THR A N 1
ATOM 771 C CA . THR A 1 100 ? 5.819 -3.929 4.236 1.00 89.69 100 THR A CA 1
ATOM 772 C C . THR A 1 100 ? 6.458 -3.749 5.611 1.00 89.69 100 THR A C 1
ATOM 774 O O . THR A 1 100 ? 5.752 -3.654 6.610 1.00 89.69 100 THR A O 1
ATOM 777 N N . ASN A 1 101 ? 7.787 -3.604 5.673 1.00 91.00 101 ASN A N 1
ATOM 778 C CA . ASN A 1 101 ? 8.484 -3.376 6.938 1.00 91.00 101 ASN A CA 1
ATOM 779 C C . ASN A 1 101 ? 8.018 -2.094 7.647 1.00 91.00 101 ASN A C 1
ATOM 781 O O . ASN A 1 101 ? 7.852 -2.107 8.865 1.00 91.00 101 ASN A O 1
ATOM 785 N N . LEU A 1 102 ? 7.763 -1.012 6.907 1.00 91.56 102 LEU A N 1
ATOM 786 C CA . LEU A 1 102 ? 7.348 0.281 7.466 1.00 91.56 102 LEU A CA 1
ATOM 787 C C . LEU A 1 102 ? 5.898 0.299 7.977 1.00 91.56 102 LEU A C 1
ATOM 789 O O . LEU A 1 102 ? 5.578 1.126 8.832 1.00 91.56 102 LEU A O 1
ATOM 793 N N . ILE A 1 103 ? 5.039 -0.598 7.487 1.00 88.69 103 ILE A N 1
ATOM 794 C CA . ILE A 1 103 ? 3.631 -0.712 7.914 1.00 88.69 103 ILE A CA 1
ATOM 795 C C . ILE A 1 103 ? 3.355 -1.919 8.822 1.00 88.69 103 ILE A C 1
ATOM 797 O O . ILE A 1 103 ? 2.229 -2.101 9.279 1.00 88.69 103 ILE A O 1
ATOM 801 N N . THR A 1 104 ? 4.384 -2.716 9.138 1.00 87.06 104 THR A N 1
ATOM 802 C CA . THR A 1 104 ? 4.304 -3.938 9.962 1.00 87.06 104 THR A CA 1
ATOM 803 C C . THR A 1 104 ? 3.456 -3.772 11.222 1.00 87.06 104 THR A C 1
ATOM 805 O O . THR A 1 104 ? 2.712 -4.681 11.576 1.00 87.06 104 THR A O 1
ATOM 808 N N . ASN A 1 105 ? 3.530 -2.621 11.897 1.00 85.56 105 ASN A N 1
ATOM 809 C CA . ASN A 1 105 ? 2.769 -2.375 13.124 1.00 85.56 105 ASN A CA 1
ATOM 810 C C . ASN A 1 105 ? 1.249 -2.486 12.906 1.00 85.56 105 ASN A C 1
ATOM 812 O O . ASN A 1 105 ? 0.566 -3.078 13.738 1.00 85.56 105 ASN A O 1
ATOM 816 N N . LYS A 1 106 ? 0.729 -1.990 11.775 1.00 83.56 106 LYS A N 1
ATOM 817 C CA . LYS A 1 106 ? -0.696 -2.097 11.419 1.00 83.56 106 LYS A CA 1
ATOM 818 C C . LYS A 1 106 ? -1.086 -3.516 11.006 1.00 83.56 106 LYS A C 1
ATOM 820 O O . LYS A 1 106 ? -2.195 -3.957 11.290 1.00 83.56 106 LYS A O 1
ATOM 825 N N . THR A 1 107 ? -0.170 -4.257 10.384 1.00 80.62 107 THR A N 1
ATOM 826 C CA . THR A 1 107 ? -0.392 -5.663 10.009 1.00 80.62 107 THR A CA 1
ATOM 827 C C . THR A 1 107 ? -0.369 -6.596 11.226 1.00 80.62 107 THR A C 1
ATOM 829 O O . THR A 1 107 ? -1.158 -7.533 11.317 1.00 80.62 107 THR A O 1
ATOM 832 N N . LEU A 1 108 ? 0.511 -6.339 12.200 1.00 82.69 108 LEU A N 1
ATOM 833 C CA . LEU A 1 108 ? 0.590 -7.103 13.452 1.00 82.69 108 LEU A CA 1
ATOM 834 C C . LEU A 1 108 ? -0.568 -6.806 14.408 1.00 82.69 108 LEU A C 1
ATOM 836 O O . LEU A 1 108 ? -0.879 -7.644 15.248 1.00 82.69 108 LEU A O 1
ATOM 840 N N . ALA A 1 109 ? -1.211 -5.644 14.277 1.00 81.62 109 ALA A N 1
ATOM 841 C CA . ALA A 1 109 ? -2.402 -5.293 15.044 1.00 81.62 109 ALA A CA 1
ATOM 842 C C . ALA A 1 109 ? -3.654 -6.102 14.639 1.00 81.62 109 ALA A C 1
ATOM 844 O O . ALA A 1 109 ? -4.672 -6.033 15.331 1.00 81.62 109 ALA A O 1
ATOM 845 N N . SER A 1 110 ? -3.593 -6.882 13.549 1.00 76.00 110 SER A N 1
ATOM 846 C CA . SER A 1 110 ? -4.682 -7.778 13.146 1.00 76.00 110 SER A CA 1
ATOM 847 C C . SER A 1 110 ? -4.992 -8.809 14.231 1.00 76.00 110 SER A C 1
ATOM 849 O O . SER A 1 110 ? -4.101 -9.380 14.858 1.00 76.00 110 SER A O 1
ATOM 851 N N . ARG A 1 111 ? -6.285 -9.088 14.444 1.00 67.88 111 ARG A N 1
ATOM 852 C CA . ARG A 1 111 ? -6.739 -10.120 15.395 1.00 67.88 111 ARG A CA 1
ATOM 853 C C . ARG A 1 111 ? -6.371 -11.534 14.951 1.00 67.88 111 ARG A C 1
ATOM 855 O O . ARG A 1 111 ? -6.305 -12.433 15.784 1.00 67.88 111 ARG A O 1
ATOM 862 N N . SER A 1 112 ? -6.135 -11.736 13.657 1.00 68.12 112 SER A N 1
ATOM 863 C CA . SER A 1 112 ? -5.681 -13.007 13.095 1.00 68.12 112 SER A CA 1
ATOM 864 C C . SER A 1 112 ? -4.570 -12.754 12.074 1.00 68.12 112 SER A C 1
ATOM 866 O O . SER A 1 112 ? -4.811 -12.906 10.871 1.00 68.12 112 SER A O 1
ATOM 868 N N . PRO A 1 113 ? -3.357 -12.364 12.515 1.00 59.88 113 PRO A N 1
ATOM 869 C CA . PRO A 1 113 ? -2.261 -12.093 11.601 1.00 59.88 113 PRO A CA 1
ATOM 870 C C . PRO A 1 113 ? -1.934 -13.371 10.834 1.00 59.88 113 PRO A C 1
ATOM 872 O O . PRO A 1 113 ? -1.479 -14.360 11.408 1.00 59.88 113 PRO A O 1
ATOM 875 N N . ARG A 1 114 ? -2.154 -13.368 9.521 1.00 61.94 114 ARG A N 1
ATOM 876 C CA . ARG A 1 114 ? -1.731 -14.471 8.650 1.00 61.94 114 ARG A CA 1
ATOM 877 C C . ARG A 1 114 ? -0.350 -14.179 8.087 1.00 61.94 114 ARG A C 1
ATOM 879 O O . ARG A 1 114 ? -0.149 -14.144 6.879 1.00 61.94 114 ARG A O 1
ATOM 886 N N . SER A 1 115 ? 0.614 -13.953 8.973 1.00 53.22 115 SER A N 1
ATOM 887 C CA . SER A 1 115 ? 2.025 -13.954 8.606 1.00 53.22 115 SER A CA 1
ATOM 888 C C . SER A 1 115 ? 2.565 -15.363 8.839 1.00 53.22 115 SER A C 1
ATOM 890 O O . SER A 1 115 ? 2.809 -15.788 9.966 1.00 53.22 115 SER A O 1
ATOM 892 N N . HIS A 1 116 ? 2.722 -16.142 7.765 1.00 48.91 116 HIS A N 1
ATOM 893 C CA . HIS A 1 116 ? 3.395 -17.440 7.860 1.00 48.91 116 HIS A CA 1
ATOM 894 C C . HIS A 1 116 ? 4.896 -17.214 8.054 1.00 48.91 116 HIS A C 1
ATOM 896 O O . HIS A 1 116 ? 5.685 -17.278 7.111 1.00 48.91 116 HIS A O 1
ATOM 902 N N . ARG A 1 117 ? 5.303 -16.897 9.283 1.00 39.12 117 ARG A N 1
ATOM 903 C CA . ARG A 1 117 ? 6.709 -16.839 9.671 1.00 39.12 117 ARG A CA 1
ATOM 904 C C . ARG A 1 117 ? 7.133 -18.267 10.001 1.00 39.12 117 ARG A C 1
ATOM 906 O O . ARG A 1 117 ? 6.854 -18.750 11.095 1.00 39.12 117 ARG A O 1
ATOM 913 N N . ARG A 1 118 ? 7.770 -18.974 9.059 1.00 33.72 118 ARG A N 1
ATOM 914 C CA . ARG A 1 118 ? 8.533 -20.169 9.455 1.00 33.72 118 ARG A CA 1
ATOM 915 C C . ARG A 1 118 ? 9.654 -19.677 10.370 1.00 33.72 118 ARG A C 1
ATOM 917 O O . ARG A 1 118 ? 10.422 -18.810 9.955 1.00 33.72 118 ARG A O 1
ATOM 924 N N . GLY A 1 119 ? 9.626 -20.141 11.619 1.00 41.44 119 GLY A N 1
ATOM 925 C CA . GLY A 1 119 ? 10.716 -19.956 12.575 1.00 41.44 119 GLY A CA 1
ATOM 926 C C . GLY A 1 119 ? 11.997 -20.627 12.110 1.00 41.44 119 GLY A C 1
ATOM 927 O O . GLY A 1 119 ? 11.913 -21.504 11.217 1.00 41.44 119 GLY A O 1
#

Secondary structure (DSSP, 8-state):
------S-EEEEE----TTTHHHHHHHHHHHHHHHHHH-TTS-EEEEE--TT-HHHHHHHHHHHHT-SS----SEEEEE-----TTHHHIIIIIHHHHHHHHHHHHHHTSSS-------